Protein AF-A0A810PWX2-F1 (afdb_monomer_lite)

Foldseek 3Di:
DDPDQPPVNVVVCPVVPDDDDDDDDDPPVLVVLCVVCVVVVHHSVRVVVQVVCVVVVNDRPDPVPPPPDDDPPADPVNQVVLVVVCVVVVHDSVVSVVVVVVVVVVVVVVVVVVVVVVVPPDPDDD

Organism: NCBI:txid2714353

InterPro domains:
  IPR010985 Ribbon-helix-helix [SSF47598] (18-61)
  IPR013321 Arc-type ribbon-helix-helix [G3DSA:1.10.1220.10] (5-62)

Secondary structure (DSSP, 8-state):
------HHHHHHHHHHH---------TTHHHHHHHHHHHTT--HHHHHHHHHHHHTT------TTS-SSS--SS-HHHHHHHHHHHHHHTS-HHHHHHHHHHHHHHHHHHHHHHHHHHTSTTS---

Sequence (126 aa):
MGGKNSYESIKRYEDKAYDKVLVRMPKGRKDEIQTFAAQTGESVNGFINRAIGEAMGESPRQPAGAPQGEGAILTPAALKTAQEAAQRAGETVPAFVSRSVETQAQRDKVMQAMRTKEKAPEESET

Structure (mmCIF, N/CA/C/O backbone):
data_AF-A0A810PWX2-F1
#
_entry.id   AF-A0A810PWX2-F1
#
loop_
_atom_site.group_PDB
_atom_site.id
_atom_site.type_symbol
_atom_site.label_atom_id
_atom_site.label_alt_id
_atom_site.label_comp_id
_atom_site.label_asym_id
_atom_site.label_entity_id
_atom_site.label_seq_id
_atom_site.pdbx_PDB_ins_code
_atom_site.Cartn_x
_atom_site.Cartn_y
_atom_site.Cartn_z
_atom_site.occupancy
_atom_site.B_iso_or_equiv
_atom_site.auth_seq_id
_atom_site.auth_comp_id
_atom_site.auth_asym_id
_atom_site.auth_atom_id
_atom_site.pdbx_PDB_model_num
ATOM 1 N N . MET A 1 1 ? 13.410 25.585 -32.639 1.00 44.25 1 MET A N 1
ATOM 2 C CA . MET A 1 1 ? 12.988 24.173 -32.796 1.00 44.25 1 MET A CA 1
ATOM 3 C C . MET A 1 1 ? 14.242 23.319 -32.664 1.00 44.25 1 MET A C 1
ATOM 5 O O . MET A 1 1 ? 15.110 23.428 -33.507 1.00 44.25 1 MET A O 1
ATOM 9 N N . GLY A 1 2 ? 14.529 22.684 -31.532 1.00 51.31 2 GLY A N 1
ATOM 10 C CA . GLY A 1 2 ? 13.908 21.424 -31.117 1.00 51.31 2 GLY A CA 1
ATOM 11 C C . GLY A 1 2 ? 14.990 20.334 -31.077 1.00 51.31 2 GLY A C 1
ATOM 12 O O . GLY A 1 2 ? 14.933 19.380 -31.846 1.00 51.31 2 GLY A O 1
ATOM 13 N N . GLY A 1 3 ? 16.023 20.531 -30.249 1.00 53.00 3 GLY A N 1
ATOM 14 C CA . GLY A 1 3 ? 17.114 19.572 -30.069 1.00 53.00 3 GLY A CA 1
ATOM 15 C C . GLY A 1 3 ? 16.627 18.394 -29.238 1.00 53.00 3 GLY A C 1
ATOM 16 O O . GLY A 1 3 ? 16.622 18.454 -28.015 1.00 53.00 3 GLY A O 1
ATOM 17 N N . LYS A 1 4 ? 16.151 17.345 -29.906 1.00 59.38 4 LYS A N 1
ATOM 18 C CA . LYS A 1 4 ? 15.826 16.068 -29.268 1.00 59.38 4 LYS A CA 1
ATOM 19 C C . LYS A 1 4 ? 17.113 15.561 -28.613 1.00 59.38 4 LYS A C 1
ATOM 21 O O . LYS A 1 4 ? 18.110 15.406 -29.316 1.00 59.38 4 LYS A O 1
ATOM 26 N N . ASN A 1 5 ? 17.110 15.364 -27.294 1.00 62.50 5 ASN A N 1
ATOM 27 C CA . ASN A 1 5 ? 18.241 14.777 -26.574 1.00 62.50 5 ASN A CA 1
ATOM 28 C C . ASN A 1 5 ? 18.732 13.543 -27.343 1.00 62.50 5 ASN A C 1
ATOM 30 O O . ASN A 1 5 ? 17.930 12.665 -27.666 1.00 62.50 5 ASN A O 1
ATOM 34 N N . SER A 1 6 ? 20.025 13.506 -27.679 1.00 73.12 6 SER A N 1
ATOM 35 C CA . SER A 1 6 ? 20.616 12.351 -28.358 1.00 73.12 6 SER A CA 1
ATOM 36 C C . SER A 1 6 ? 20.341 11.091 -27.536 1.00 73.12 6 SER A C 1
ATOM 38 O O . SER A 1 6 ? 20.347 11.144 -26.303 1.00 73.12 6 SER A O 1
ATOM 40 N N . TYR A 1 7 ? 20.121 9.958 -28.205 1.00 76.62 7 TYR A N 1
ATOM 41 C CA . TYR A 1 7 ? 19.960 8.653 -27.556 1.00 76.62 7 TYR A CA 1
ATOM 42 C C . TYR A 1 7 ? 21.075 8.393 -26.529 1.00 76.62 7 TYR A C 1
ATOM 44 O O . TYR A 1 7 ? 20.811 7.917 -25.426 1.00 76.62 7 TYR A O 1
ATOM 52 N N . GLU A 1 8 ? 22.307 8.807 -26.842 1.00 78.62 8 GLU A N 1
ATOM 53 C CA . GLU A 1 8 ? 23.427 8.725 -25.903 1.00 78.62 8 GLU A CA 1
ATOM 54 C C . GLU A 1 8 ? 23.226 9.552 -24.633 1.00 78.62 8 GLU A C 1
ATOM 56 O O . GLU A 1 8 ? 23.601 9.111 -23.550 1.00 78.62 8 GLU A O 1
ATOM 61 N N . SER A 1 9 ? 22.663 10.754 -24.740 1.00 78.88 9 SER A N 1
ATOM 62 C CA . SER A 1 9 ? 22.426 11.627 -23.588 1.00 78.88 9 SER A CA 1
ATOM 63 C C . SER A 1 9 ? 21.358 11.043 -22.666 1.00 78.88 9 SER A C 1
ATOM 65 O O . SER A 1 9 ? 21.523 11.082 -21.449 1.00 78.88 9 SER A O 1
ATOM 67 N N . ILE A 1 10 ? 20.305 10.453 -23.240 1.00 81.81 10 ILE A N 1
ATOM 68 C CA . ILE A 1 10 ? 19.253 9.756 -22.487 1.00 81.81 10 ILE A CA 1
ATOM 69 C C . ILE A 1 10 ? 19.851 8.541 -21.778 1.00 81.81 10 ILE A C 1
ATOM 71 O O . ILE A 1 10 ? 19.709 8.417 -20.567 1.00 81.81 10 ILE A O 1
ATOM 75 N N . LYS A 1 11 ? 20.616 7.711 -22.496 1.00 85.00 11 LYS A N 1
ATOM 76 C CA . LYS A 1 11 ? 21.284 6.539 -21.922 1.00 85.00 11 LYS A CA 1
ATOM 77 C C . LYS A 1 11 ? 22.230 6.911 -20.775 1.00 85.00 11 LYS A C 1
ATOM 79 O O . LYS A 1 11 ? 22.169 6.298 -19.718 1.00 85.00 11 LYS A O 1
ATOM 84 N N . ARG A 1 12 ? 23.077 7.935 -20.951 1.00 84.00 12 ARG A N 1
ATOM 85 C CA . ARG A 1 12 ? 23.992 8.405 -19.892 1.00 84.00 12 ARG A CA 1
ATOM 86 C C . ARG A 1 12 ? 23.245 8.882 -18.649 1.00 84.00 12 ARG A C 1
ATOM 88 O O . ARG A 1 12 ? 23.721 8.659 -17.541 1.00 84.00 12 ARG A O 1
ATOM 95 N N . TYR A 1 13 ? 22.114 9.562 -18.828 1.00 84.00 13 TYR A N 1
ATOM 96 C CA . TYR A 1 13 ? 21.285 9.985 -17.706 1.00 84.00 13 TYR A CA 1
ATOM 97 C C . TYR A 1 13 ? 20.638 8.786 -17.016 1.00 84.00 13 TYR A C 1
ATOM 99 O O . TYR A 1 13 ? 20.747 8.661 -15.801 1.00 84.00 13 TYR A O 1
ATOM 107 N N . GLU A 1 14 ? 20.028 7.885 -17.783 1.00 86.56 14 GLU A N 1
ATOM 108 C CA . GLU A 1 14 ? 19.368 6.703 -17.240 1.00 86.56 14 GLU A CA 1
ATOM 109 C C . GLU A 1 14 ? 20.328 5.806 -16.459 1.00 86.56 14 GLU A C 1
ATOM 111 O O . GLU A 1 14 ? 19.997 5.405 -15.350 1.00 86.56 14 GLU A O 1
ATOM 116 N N . ASP A 1 15 ? 21.516 5.537 -17.003 1.00 87.50 15 ASP A N 1
ATOM 117 C CA . ASP A 1 15 ? 22.524 4.685 -16.363 1.00 87.50 15 ASP A CA 1
ATOM 118 C C . ASP A 1 15 ? 23.109 5.327 -15.092 1.00 87.50 15 ASP A C 1
ATOM 120 O O . ASP A 1 15 ? 23.576 4.624 -14.202 1.00 87.50 15 ASP A O 1
ATOM 124 N N . LYS A 1 16 ? 23.105 6.665 -14.996 1.00 89.19 16 LYS A N 1
ATOM 125 C CA . LYS A 1 16 ? 23.587 7.389 -13.809 1.00 89.19 16 LYS A CA 1
ATOM 126 C C . LYS A 1 16 ? 22.511 7.533 -12.732 1.00 89.19 16 LYS A C 1
ATOM 128 O O . LYS A 1 16 ? 22.844 7.597 -11.552 1.00 89.19 16 LYS A O 1
ATOM 133 N N . ALA A 1 17 ? 21.254 7.697 -13.135 1.00 89.69 17 ALA A N 1
ATOM 134 C CA . ALA A 1 17 ? 20.169 8.083 -12.241 1.00 89.69 17 ALA A CA 1
ATOM 135 C C . ALA A 1 17 ? 19.329 6.900 -11.743 1.00 89.69 17 ALA A C 1
ATOM 137 O O . ALA A 1 17 ? 18.678 7.040 -10.709 1.00 89.69 17 ALA A O 1
ATOM 138 N N . TYR A 1 18 ? 19.318 5.769 -12.459 1.00 88.25 18 TYR A N 1
ATOM 139 C CA . TYR A 1 18 ? 18.403 4.666 -12.172 1.00 88.25 18 TYR A CA 1
ATOM 140 C C . TYR A 1 18 ? 19.062 3.292 -12.297 1.00 88.25 18 TYR A C 1
ATOM 142 O O . TYR A 1 18 ? 19.583 2.928 -13.351 1.00 88.25 18 TYR A O 1
ATOM 150 N N . ASP A 1 19 ? 18.891 2.471 -11.264 1.00 90.12 19 ASP A N 1
ATOM 151 C CA . ASP A 1 19 ? 19.085 1.028 -11.360 1.00 90.12 19 ASP A CA 1
ATOM 152 C C . ASP A 1 19 ? 17.849 0.385 -12.012 1.00 90.12 19 ASP A C 1
ATOM 154 O O . ASP A 1 19 ? 16.716 0.558 -11.558 1.00 90.12 19 ASP A O 1
ATOM 158 N N . LYS A 1 20 ? 18.047 -0.353 -13.112 1.00 91.38 20 LYS A N 1
ATOM 159 C CA . LYS A 1 20 ? 16.970 -0.992 -13.890 1.00 91.38 20 LYS A CA 1
ATOM 160 C C . LYS A 1 20 ? 17.002 -2.509 -13.699 1.00 91.38 20 LYS A C 1
ATOM 162 O O . LYS A 1 20 ? 17.999 -3.151 -14.017 1.00 91.38 20 LYS A O 1
ATOM 167 N N . VAL A 1 21 ? 15.889 -3.095 -13.253 1.00 91.31 21 VAL A N 1
ATOM 168 C CA . VAL A 1 21 ? 15.745 -4.550 -13.058 1.00 91.31 21 VAL A CA 1
ATOM 169 C C . VAL A 1 21 ? 14.598 -5.094 -13.906 1.00 91.31 21 VAL A C 1
ATOM 171 O O . VAL A 1 21 ? 13.486 -4.568 -13.887 1.00 91.31 21 VAL A O 1
ATOM 174 N N . LEU A 1 22 ? 14.855 -6.183 -14.638 1.00 93.25 22 LEU A N 1
ATOM 175 C CA . LEU A 1 22 ? 13.821 -6.915 -15.368 1.00 93.25 22 LEU A CA 1
ATOM 176 C C . LEU A 1 22 ? 13.235 -8.015 -14.481 1.00 93.25 22 LEU A C 1
ATOM 178 O O . LEU A 1 22 ? 13.932 -8.953 -14.101 1.00 93.25 22 LEU A O 1
ATOM 182 N N . VAL A 1 23 ? 11.935 -7.928 -14.200 1.00 92.31 23 VAL A N 1
ATOM 183 C CA . VAL A 1 23 ? 11.223 -8.909 -13.373 1.00 92.31 23 VAL A CA 1
ATOM 184 C C . VAL A 1 23 ? 10.374 -9.816 -14.257 1.00 92.31 23 VAL A C 1
ATOM 186 O O . VAL A 1 23 ? 9.527 -9.351 -15.021 1.00 92.31 23 VAL A O 1
ATOM 189 N N . ARG A 1 24 ? 10.590 -11.132 -14.156 1.00 95.12 24 ARG A N 1
ATOM 190 C CA . ARG A 1 24 ? 9.771 -12.141 -14.841 1.00 95.12 24 ARG A CA 1
ATOM 191 C C . ARG A 1 24 ? 8.663 -12.621 -13.914 1.00 95.12 24 ARG A C 1
ATOM 193 O O . ARG A 1 24 ? 8.928 -13.017 -12.786 1.00 95.12 24 ARG A O 1
ATOM 200 N N . MET A 1 25 ? 7.433 -12.619 -14.413 1.00 94.56 25 MET A N 1
ATOM 201 C CA . MET A 1 25 ? 6.250 -13.088 -13.692 1.00 94.56 25 MET A CA 1
ATOM 202 C C . MET A 1 25 ? 5.387 -13.958 -14.619 1.00 94.56 25 MET A C 1
ATOM 204 O O . MET A 1 25 ? 5.497 -13.825 -15.845 1.00 94.56 25 MET A O 1
ATOM 208 N N . PRO A 1 26 ? 4.517 -14.827 -14.073 1.00 97.12 26 PRO A N 1
ATOM 209 C CA . PRO A 1 26 ? 3.501 -15.522 -14.857 1.00 97.12 26 PRO A CA 1
ATOM 210 C C . PRO A 1 26 ? 2.617 -14.549 -15.650 1.00 97.12 26 PRO A C 1
ATOM 212 O O . PRO A 1 26 ? 2.407 -13.401 -15.246 1.00 97.12 26 PRO A O 1
ATOM 215 N N . LYS A 1 27 ? 2.078 -15.011 -16.783 1.00 94.69 27 LYS A N 1
ATOM 216 C CA . LYS A 1 27 ? 1.111 -14.233 -17.575 1.00 94.69 27 LYS A CA 1
ATOM 217 C C . LYS A 1 27 ? -0.123 -13.903 -16.720 1.00 94.69 27 LYS A C 1
ATOM 219 O O . LYS A 1 27 ? -0.529 -14.717 -15.902 1.00 94.69 27 LYS A O 1
ATOM 224 N N . GLY A 1 28 ? -0.677 -12.701 -16.890 1.00 95.25 28 GLY A N 1
ATOM 225 C CA . GLY A 1 28 ? -1.816 -12.184 -16.111 1.00 95.25 28 GLY A CA 1
ATOM 226 C C . GLY A 1 28 ? -1.430 -11.448 -14.822 1.00 95.25 28 GLY A C 1
ATOM 227 O O . GLY A 1 28 ? -2.062 -10.459 -14.467 1.00 95.25 28 GLY A O 1
ATOM 228 N N . ARG A 1 29 ? -0.316 -11.812 -14.175 1.00 96.06 29 ARG A N 1
ATOM 229 C CA . ARG A 1 29 ? 0.069 -11.213 -12.882 1.00 96.06 29 ARG A CA 1
ATOM 230 C C . ARG A 1 29 ? 0.373 -9.713 -12.944 1.00 96.06 29 ARG A C 1
ATOM 232 O O . ARG A 1 29 ? 0.152 -8.988 -11.980 1.00 96.06 29 ARG A O 1
ATOM 239 N N . LYS A 1 30 ? 0.862 -9.220 -14.083 1.00 94.12 30 LYS A N 1
ATOM 240 C CA . LYS A 1 30 ? 1.072 -7.778 -14.288 1.00 94.12 30 LYS A CA 1
ATOM 241 C C . LYS A 1 30 ? -0.249 -6.999 -14.245 1.00 94.12 30 LYS A C 1
ATOM 243 O O . LYS A 1 30 ? -0.260 -5.875 -13.750 1.00 94.12 30 LYS A O 1
ATOM 248 N N . ASP A 1 31 ? -1.333 -7.583 -14.745 1.00 95.62 31 ASP A N 1
ATOM 249 C CA . ASP A 1 31 ? -2.637 -6.920 -14.826 1.00 95.62 31 ASP A CA 1
ATOM 250 C C . ASP A 1 31 ? -3.314 -6.877 -13.449 1.00 95.62 31 ASP A C 1
ATOM 252 O O . ASP A 1 31 ? -3.909 -5.864 -13.078 1.00 95.62 31 ASP A O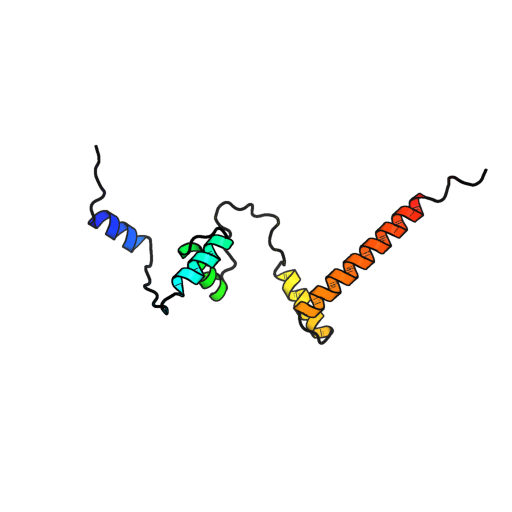 1
ATOM 256 N N . GLU A 1 32 ? -3.126 -7.923 -12.638 1.00 95.75 32 GLU A N 1
ATOM 257 C CA . GLU A 1 32 ? -3.502 -7.932 -11.217 1.00 95.75 32 GLU A CA 1
ATOM 258 C C . GLU A 1 32 ? -2.794 -6.805 -10.450 1.00 95.75 32 GLU A C 1
ATOM 260 O O . GLU A 1 32 ? -3.442 -6.018 -9.760 1.00 95.75 32 GLU A O 1
ATOM 265 N N . ILE A 1 33 ? -1.474 -6.668 -10.631 1.00 93.69 33 ILE A N 1
ATOM 266 C CA . ILE A 1 33 ? -0.681 -5.599 -10.003 1.00 93.69 33 ILE A CA 1
ATOM 267 C C . ILE A 1 33 ? -1.149 -4.219 -10.475 1.00 93.69 33 ILE A C 1
ATOM 269 O O . ILE A 1 33 ? -1.248 -3.292 -9.676 1.00 93.69 33 ILE A O 1
ATOM 273 N N . GLN A 1 34 ? -1.450 -4.069 -11.765 1.00 93.69 34 GLN A N 1
ATOM 274 C CA . GLN A 1 34 ? -1.951 -2.813 -12.315 1.00 93.69 34 GLN A CA 1
ATOM 275 C C . GLN A 1 34 ? -3.311 -2.432 -11.731 1.00 93.69 34 GLN A C 1
ATOM 277 O O . GLN A 1 34 ? -3.522 -1.269 -11.395 1.00 93.69 34 GLN A O 1
ATOM 282 N N . THR A 1 35 ? -4.204 -3.407 -11.571 1.00 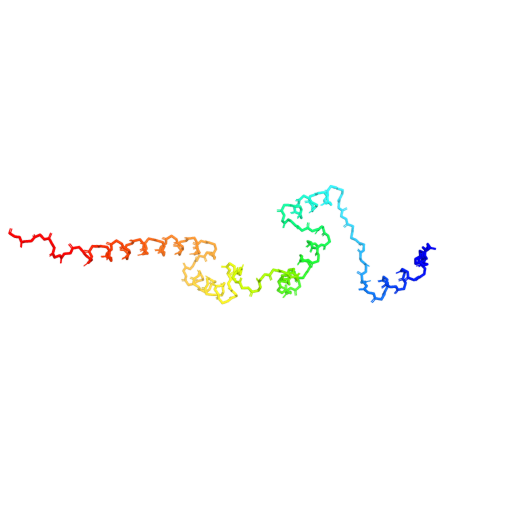95.31 35 THR A N 1
ATOM 283 C CA . THR A 1 35 ? -5.517 -3.202 -10.954 1.00 95.31 35 THR A CA 1
ATOM 284 C C . THR A 1 35 ? -5.371 -2.792 -9.492 1.00 95.31 35 THR A C 1
ATOM 286 O O . THR A 1 35 ? -5.986 -1.817 -9.068 1.00 95.31 35 THR A O 1
ATOM 289 N N . PHE A 1 36 ? -4.510 -3.481 -8.739 1.00 92.94 36 PHE A N 1
ATOM 290 C CA . PHE A 1 36 ? -4.242 -3.159 -7.339 1.00 92.94 36 PHE A CA 1
ATOM 291 C C . PHE A 1 36 ? -3.655 -1.749 -7.179 1.00 92.94 36 PHE A C 1
ATOM 293 O O . PHE A 1 36 ? -4.162 -0.955 -6.394 1.00 92.94 36 PHE A O 1
ATOM 300 N N . ALA A 1 37 ? -2.633 -1.407 -7.970 1.00 90.44 37 ALA A N 1
ATOM 301 C CA . ALA A 1 37 ? -2.012 -0.084 -7.930 1.00 90.44 37 ALA A CA 1
ATOM 302 C C . ALA A 1 37 ? -3.013 1.029 -8.298 1.00 90.44 37 ALA A C 1
ATOM 304 O O . ALA A 1 37 ? -3.054 2.071 -7.650 1.00 90.44 37 ALA A O 1
ATOM 305 N N . ALA A 1 38 ? -3.888 0.793 -9.282 1.00 91.00 38 ALA A N 1
ATOM 306 C CA . ALA A 1 38 ? -4.932 1.749 -9.644 1.00 91.00 38 ALA A CA 1
ATOM 307 C C . ALA A 1 38 ? -5.938 1.986 -8.503 1.00 91.00 38 ALA A C 1
ATOM 309 O O . ALA A 1 38 ? -6.345 3.124 -8.281 1.00 91.00 38 ALA A O 1
ATOM 310 N N . GLN A 1 39 ? -6.308 0.940 -7.754 1.00 90.00 39 GLN A N 1
ATOM 311 C CA . GLN A 1 39 ? -7.193 1.059 -6.587 1.00 90.00 39 GLN A CA 1
ATOM 312 C C . GLN A 1 39 ? -6.563 1.872 -5.451 1.00 90.00 39 GLN A C 1
ATOM 314 O O . GLN A 1 39 ? -7.279 2.574 -4.741 1.00 90.00 39 GLN A O 1
ATOM 319 N N . THR A 1 40 ? -5.240 1.808 -5.290 1.00 80.94 40 THR A N 1
ATOM 320 C CA . THR A 1 40 ? -4.509 2.599 -4.289 1.00 80.94 40 THR A CA 1
ATOM 321 C C . THR A 1 40 ? -4.114 3.992 -4.785 1.00 80.94 40 THR A C 1
ATOM 323 O O . THR A 1 40 ? -3.535 4.764 -4.024 1.00 80.94 40 THR A O 1
ATOM 326 N N . GLY A 1 41 ? -4.433 4.344 -6.037 1.00 89.31 41 GLY A N 1
ATOM 327 C CA . GLY A 1 41 ? -4.022 5.609 -6.653 1.00 89.31 41 GLY A CA 1
ATOM 328 C C . GLY A 1 41 ? -2.516 5.691 -6.939 1.00 89.31 41 GLY A C 1
ATOM 329 O O . GLY A 1 41 ? -1.981 6.783 -7.125 1.00 89.31 41 GLY A O 1
ATOM 330 N N . GLU A 1 42 ? -1.820 4.554 -6.973 1.00 88.56 42 GLU A N 1
ATOM 331 C CA . GLU A 1 42 ? -0.380 4.453 -7.200 1.00 88.56 42 GLU A CA 1
ATOM 332 C C . GLU A 1 42 ? -0.070 3.974 -8.630 1.00 88.56 42 GLU A C 1
ATOM 334 O O . GLU A 1 42 ? -0.856 3.297 -9.293 1.00 88.56 42 GLU A O 1
ATOM 339 N N . SER A 1 43 ? 1.128 4.290 -9.131 1.00 92.31 43 SER A N 1
ATOM 340 C CA . SER A 1 43 ? 1.629 3.654 -10.357 1.00 92.31 43 SER A CA 1
ATOM 341 C C . SER A 1 43 ? 2.145 2.245 -10.056 1.00 92.31 43 SER A C 1
ATOM 343 O O . SER A 1 43 ? 2.617 1.981 -8.953 1.00 92.31 43 SER A O 1
ATOM 345 N N . VAL A 1 44 ? 2.160 1.355 -11.054 1.00 93.06 44 VAL A N 1
ATOM 346 C CA . VAL A 1 44 ? 2.754 0.008 -10.917 1.00 93.06 44 VAL A CA 1
ATOM 347 C C . VAL A 1 44 ? 4.201 0.077 -10.418 1.00 93.06 44 VAL A C 1
ATOM 349 O O . VAL A 1 44 ? 4.588 -0.686 -9.540 1.00 93.06 44 VAL A O 1
ATOM 352 N N . ASN A 1 45 ? 4.995 1.018 -10.937 1.00 91.81 45 ASN A N 1
ATOM 353 C CA . ASN A 1 45 ? 6.375 1.217 -10.494 1.00 91.81 45 ASN A CA 1
ATOM 354 C C . ASN A 1 45 ? 6.448 1.725 -9.044 1.00 91.81 45 ASN A C 1
ATOM 356 O O . ASN A 1 45 ? 7.274 1.258 -8.267 1.00 91.81 45 ASN A O 1
ATOM 360 N N . GLY A 1 46 ? 5.566 2.657 -8.669 1.00 91.44 46 GLY A N 1
ATOM 361 C CA . GLY A 1 46 ? 5.461 3.156 -7.296 1.00 91.44 46 GLY A CA 1
ATOM 362 C C . GLY A 1 46 ? 5.100 2.046 -6.311 1.00 91.44 46 GLY A C 1
ATOM 363 O O . GLY A 1 46 ? 5.787 1.878 -5.310 1.00 91.44 46 GLY A O 1
ATOM 364 N N . PHE A 1 47 ? 4.101 1.230 -6.655 1.00 93.75 47 PHE A N 1
ATOM 365 C CA . PHE A 1 47 ? 3.693 0.068 -5.872 1.00 93.75 47 PHE A CA 1
ATOM 366 C C . PHE A 1 47 ? 4.834 -0.942 -5.695 1.00 93.75 47 PHE A C 1
ATOM 368 O O . PHE A 1 47 ? 5.094 -1.378 -4.578 1.00 93.75 47 PHE A O 1
ATOM 375 N N . ILE A 1 48 ? 5.548 -1.291 -6.773 1.00 92.81 48 ILE A N 1
ATOM 376 C CA . ILE A 1 48 ? 6.665 -2.246 -6.709 1.00 92.81 48 ILE A CA 1
ATOM 377 C C . ILE A 1 48 ? 7.786 -1.715 -5.808 1.00 92.81 48 ILE A C 1
ATOM 379 O O . ILE A 1 48 ? 8.254 -2.443 -4.937 1.00 92.81 48 ILE A O 1
ATOM 383 N N . ASN A 1 49 ? 8.186 -0.451 -5.969 1.00 91.56 49 ASN A N 1
ATOM 384 C CA . ASN A 1 49 ? 9.235 0.142 -5.138 1.00 91.56 49 ASN A CA 1
ATOM 385 C C . ASN A 1 49 ? 8.811 0.243 -3.668 1.00 91.56 49 ASN A C 1
ATOM 387 O O . ASN A 1 49 ? 9.614 -0.055 -2.787 1.00 91.56 49 ASN A O 1
ATOM 391 N N . ARG A 1 50 ? 7.546 0.590 -3.397 1.00 92.25 50 ARG A N 1
ATOM 392 C CA . ARG A 1 50 ? 6.997 0.593 -2.037 1.00 92.25 50 ARG A CA 1
ATOM 393 C C . ARG A 1 50 ? 7.016 -0.806 -1.425 1.00 92.25 50 ARG A C 1
ATOM 395 O O . ARG A 1 50 ? 7.495 -0.959 -0.310 1.00 92.25 50 ARG A O 1
ATOM 402 N N . ALA A 1 51 ? 6.553 -1.820 -2.153 1.00 91.62 51 ALA A N 1
ATOM 403 C CA . ALA A 1 51 ? 6.534 -3.200 -1.674 1.00 91.62 51 ALA A CA 1
ATOM 404 C C . ALA A 1 51 ? 7.947 -3.742 -1.390 1.00 91.62 51 ALA A C 1
ATOM 406 O O . ALA A 1 51 ? 8.142 -4.454 -0.408 1.00 91.62 51 ALA A O 1
ATOM 407 N N . ILE A 1 52 ? 8.937 -3.391 -2.221 1.00 91.38 52 ILE A N 1
ATOM 408 C CA . ILE A 1 52 ? 10.346 -3.740 -1.985 1.00 91.38 52 ILE A CA 1
ATOM 409 C C . ILE A 1 52 ? 10.872 -3.030 -0.734 1.00 91.38 52 ILE A C 1
ATOM 411 O O . ILE A 1 52 ? 11.438 -3.695 0.130 1.00 91.38 52 ILE A O 1
ATOM 415 N N . GLY A 1 53 ? 10.646 -1.718 -0.605 1.00 89.50 53 GLY A N 1
ATOM 416 C CA . GLY A 1 53 ? 11.054 -0.946 0.572 1.00 89.50 53 GLY A CA 1
ATOM 417 C C . GLY A 1 53 ? 10.448 -1.501 1.863 1.00 89.50 53 GLY A C 1
ATOM 418 O O . GLY A 1 53 ? 11.179 -1.801 2.803 1.00 89.50 53 GLY A O 1
ATOM 419 N N . GLU A 1 54 ? 9.137 -1.756 1.878 1.00 86.88 54 GLU A N 1
ATOM 420 C CA . GLU A 1 54 ? 8.438 -2.371 3.015 1.00 86.88 54 GLU A CA 1
ATOM 421 C C . GLU A 1 54 ? 9.027 -3.745 3.376 1.00 86.88 54 GLU A C 1
ATOM 423 O O . GLU A 1 54 ? 9.278 -4.018 4.551 1.00 86.88 54 GLU A O 1
ATOM 428 N N . ALA A 1 55 ? 9.307 -4.598 2.383 1.00 88.94 55 ALA A N 1
ATOM 429 C CA . ALA A 1 55 ? 9.922 -5.909 2.603 1.00 88.94 55 ALA A CA 1
ATOM 430 C C . ALA A 1 55 ? 11.372 -5.820 3.114 1.00 88.94 55 ALA A C 1
ATOM 432 O O . ALA A 1 55 ? 11.825 -6.706 3.838 1.00 88.94 55 ALA A O 1
ATOM 433 N N . MET A 1 56 ? 12.091 -4.750 2.765 1.00 91.12 56 MET A N 1
ATOM 434 C CA . MET A 1 56 ? 13.431 -4.443 3.271 1.00 91.12 56 MET A CA 1
ATOM 435 C C . MET A 1 56 ? 13.415 -3.744 4.642 1.00 91.12 56 MET A C 1
ATOM 437 O O . MET A 1 56 ? 14.478 -3.476 5.200 1.00 91.12 56 MET A O 1
ATOM 441 N N . GLY A 1 57 ? 12.235 -3.474 5.210 1.00 82.06 57 GLY A N 1
ATOM 442 C CA . GLY A 1 57 ? 12.091 -2.766 6.483 1.00 82.06 57 GLY A CA 1
ATOM 443 C C . GLY A 1 57 ? 12.280 -1.251 6.375 1.00 82.06 57 GLY A C 1
ATOM 444 O O . GLY A 1 57 ? 12.452 -0.579 7.392 1.00 82.06 57 GLY A O 1
ATOM 445 N N . GLU A 1 58 ? 12.242 -0.694 5.165 1.00 78.50 58 GLU A N 1
ATOM 446 C CA . GLU A 1 58 ? 12.160 0.745 4.957 1.00 78.50 58 GLU A CA 1
ATOM 447 C C . GLU A 1 58 ? 10.732 1.195 5.288 1.00 78.50 58 GLU A C 1
ATOM 449 O O . GLU A 1 58 ? 9.763 0.777 4.651 1.00 78.50 58 GLU A O 1
ATOM 454 N N . SER A 1 59 ? 10.580 2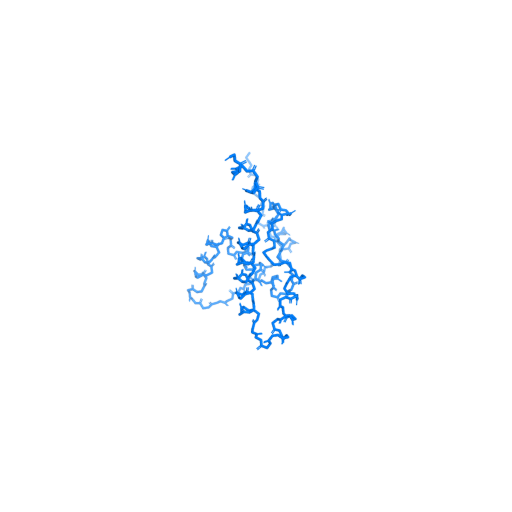.040 6.314 1.00 58.97 59 SER A N 1
ATOM 455 C CA . SER A 1 59 ? 9.297 2.683 6.616 1.00 58.97 59 SER A CA 1
ATOM 456 C C . SER A 1 59 ? 8.742 3.336 5.347 1.00 58.97 59 SER A C 1
ATOM 458 O O . SER A 1 59 ? 9.534 3.965 4.636 1.00 58.97 59 SER A O 1
ATOM 460 N N . PRO A 1 60 ? 7.424 3.256 5.061 1.00 56.84 60 PRO A N 1
ATOM 461 C CA . PRO A 1 60 ? 6.863 3.819 3.842 1.00 56.84 60 PRO A CA 1
ATOM 462 C C . PRO A 1 60 ? 7.279 5.282 3.731 1.00 56.84 60 PRO A C 1
ATOM 464 O O . PRO A 1 60 ? 6.838 6.126 4.517 1.00 56.84 60 PRO A O 1
ATOM 467 N N . ARG A 1 61 ? 8.165 5.602 2.780 1.00 53.56 61 ARG A N 1
ATOM 468 C CA . ARG A 1 61 ? 8.372 6.994 2.400 1.00 53.56 61 ARG A CA 1
ATOM 469 C C . ARG A 1 61 ? 7.057 7.430 1.785 1.00 53.56 61 ARG A C 1
ATOM 471 O O . ARG A 1 61 ? 6.746 7.072 0.652 1.00 53.56 61 ARG A O 1
ATOM 478 N N . GLN A 1 62 ? 6.276 8.157 2.581 1.00 48.38 62 GLN A N 1
ATOM 479 C CA . GLN A 1 62 ? 5.118 8.889 2.100 1.00 48.38 62 GLN A CA 1
ATOM 480 C C . GLN A 1 62 ? 5.520 9.615 0.813 1.00 48.38 62 GLN A C 1
ATOM 482 O O . GLN A 1 62 ? 6.609 10.206 0.776 1.00 48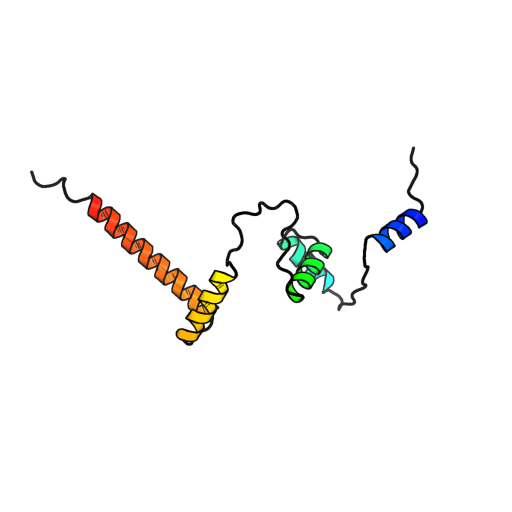.38 62 GLN A O 1
ATOM 487 N N . PRO A 1 63 ? 4.691 9.550 -0.243 1.00 45.12 63 PRO A N 1
ATOM 488 C CA . PRO A 1 63 ? 4.960 10.290 -1.464 1.00 45.12 63 PRO A CA 1
ATOM 489 C C . PRO A 1 63 ? 5.256 11.743 -1.089 1.00 45.12 63 PRO A C 1
ATOM 491 O O . PRO A 1 63 ? 4.550 12.332 -0.265 1.00 45.12 63 PRO A O 1
ATOM 494 N N . ALA A 1 64 ? 6.339 12.292 -1.642 1.00 43.53 64 ALA A N 1
ATOM 495 C CA . ALA A 1 64 ? 6.747 13.668 -1.393 1.00 43.53 64 ALA A CA 1
ATOM 496 C C . ALA A 1 64 ? 5.586 14.601 -1.780 1.00 43.53 64 ALA A C 1
ATOM 498 O O . ALA A 1 64 ? 5.333 14.819 -2.962 1.00 43.53 64 ALA A O 1
ATOM 499 N N . GLY A 1 65 ? 4.843 15.080 -0.777 1.00 41.44 65 GLY A N 1
ATOM 500 C CA . GLY A 1 65 ? 3.641 15.896 -0.959 1.00 41.44 65 GLY A CA 1
ATOM 501 C C . GLY A 1 65 ? 2.451 15.548 -0.058 1.00 41.44 65 GLY A C 1
ATOM 502 O O . GLY A 1 65 ? 1.539 16.362 0.039 1.00 41.44 65 GLY A O 1
ATOM 503 N N . ALA A 1 66 ? 2.436 14.402 0.633 1.00 39.56 66 ALA A N 1
ATOM 504 C CA . ALA A 1 66 ? 1.429 14.157 1.671 1.00 39.56 66 ALA A CA 1
ATOM 505 C C . ALA A 1 66 ? 1.817 14.904 2.964 1.00 39.56 66 ALA A C 1
ATOM 507 O O . ALA A 1 66 ? 2.989 14.834 3.352 1.00 39.56 66 ALA A O 1
ATOM 508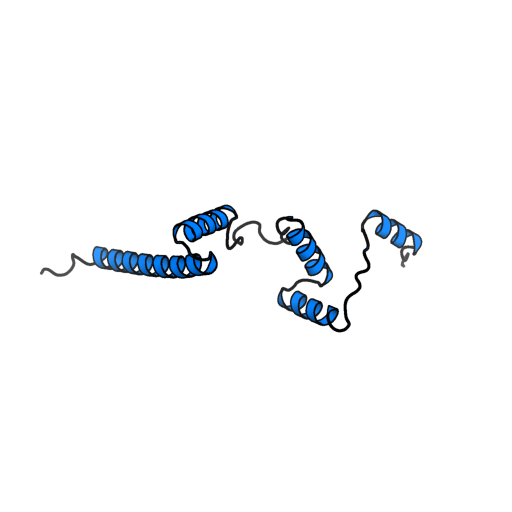 N N . PRO A 1 67 ? 0.889 15.617 3.637 1.00 38.19 67 PRO A N 1
ATOM 509 C CA . PRO A 1 67 ? 1.185 16.248 4.916 1.00 38.19 67 PRO A CA 1
ATOM 510 C C . PRO A 1 67 ? 1.724 15.192 5.885 1.00 38.19 67 PRO A C 1
ATOM 512 O O . PRO A 1 67 ? 1.067 14.201 6.199 1.00 38.19 67 PRO A O 1
ATOM 515 N N . GLN A 1 68 ? 2.962 15.400 6.328 1.00 46.56 68 GLN A N 1
ATOM 516 C CA . GLN A 1 68 ? 3.552 14.676 7.445 1.00 46.56 68 GLN A CA 1
ATOM 517 C C . GLN A 1 68 ? 2.869 15.173 8.716 1.00 46.56 68 GLN A C 1
ATOM 519 O O . GLN A 1 68 ? 3.317 16.106 9.373 1.00 46.56 68 GLN A O 1
ATOM 524 N N . GLY A 1 69 ? 1.724 14.580 9.008 1.00 48.56 69 GLY A N 1
ATOM 525 C CA . GLY A 1 69 ? 0.903 14.903 10.158 1.00 48.56 69 GLY A CA 1
ATOM 526 C C . GLY A 1 69 ? -0.418 14.180 9.994 1.00 48.56 69 GLY A C 1
ATOM 527 O O . GLY A 1 69 ? -1.113 14.419 9.018 1.00 48.56 69 GLY A O 1
ATOM 528 N N . GLU A 1 70 ? -0.720 13.281 10.930 1.00 44.59 70 GLU A N 1
ATOM 529 C CA . GLU A 1 70 ? -2.014 12.591 11.043 1.00 44.59 70 GLU A CA 1
ATOM 530 C C . GLU A 1 70 ? -2.284 11.547 9.945 1.00 44.59 70 GLU A C 1
ATOM 532 O O . GLU A 1 70 ? -3.041 11.750 9.004 1.00 44.59 70 GLU A O 1
ATOM 537 N N . GLY A 1 71 ? -1.674 10.364 10.073 1.00 46.38 71 GLY A N 1
ATOM 538 C CA . GLY A 1 71 ? -1.997 9.260 9.159 1.00 46.38 71 GLY A CA 1
ATOM 539 C C . GLY A 1 71 ? -1.340 7.911 9.436 1.00 46.38 71 GLY A C 1
ATOM 540 O O . GLY A 1 71 ? -1.686 6.930 8.783 1.00 46.38 71 GLY A O 1
ATOM 541 N N . ALA A 1 72 ? -0.426 7.801 10.405 1.00 46.62 72 ALA A N 1
ATOM 542 C CA . ALA A 1 72 ? -0.048 6.487 10.914 1.00 46.62 72 ALA A CA 1
ATOM 543 C C . ALA A 1 72 ? -1.209 5.958 11.770 1.00 46.62 72 ALA A C 1
ATOM 545 O O . ALA A 1 72 ? -1.312 6.306 12.944 1.00 46.62 72 ALA A O 1
ATOM 546 N N . ILE A 1 73 ? -2.090 5.141 11.177 1.00 59.88 73 ILE A N 1
ATOM 547 C CA . ILE A 1 73 ? -3.242 4.524 11.869 1.00 59.88 73 ILE A CA 1
ATOM 548 C C . ILE A 1 73 ? -2.783 3.797 13.145 1.00 59.88 73 ILE A C 1
ATOM 550 O O . ILE A 1 73 ? -3.481 3.801 14.155 1.00 59.88 73 ILE A O 1
ATOM 554 N N . LEU A 1 74 ? -1.578 3.219 13.126 1.00 70.19 74 LEU A N 1
ATOM 555 C CA . LEU A 1 74 ? -0.929 2.621 14.286 1.00 70.19 74 LEU A CA 1
ATOM 556 C C . LEU A 1 74 ? 0.536 3.064 14.320 1.00 70.19 74 LEU A C 1
ATOM 558 O O . LEU A 1 74 ? 1.332 2.687 13.461 1.00 70.19 74 LEU A O 1
ATOM 562 N N . THR A 1 75 ? 0.905 3.875 15.314 1.00 82.25 75 THR A N 1
ATOM 563 C CA . THR A 1 75 ? 2.318 4.186 15.566 1.00 82.25 75 THR A CA 1
ATOM 564 C C . THR A 1 75 ? 3.073 2.899 15.936 1.00 82.25 75 THR A C 1
ATOM 566 O O . THR A 1 75 ? 2.473 1.984 16.511 1.00 82.25 75 THR A O 1
ATOM 569 N N . PRO A 1 76 ? 4.393 2.802 15.684 1.00 78.94 76 PRO A N 1
ATOM 570 C CA . PRO A 1 76 ? 5.179 1.637 16.104 1.00 78.94 76 PRO A CA 1
ATOM 571 C C . PRO A 1 76 ? 5.053 1.339 17.605 1.00 78.94 76 PRO A C 1
ATOM 573 O O . PRO A 1 76 ? 5.012 0.180 18.016 1.00 78.94 76 PRO A O 1
ATOM 576 N N . ALA A 1 77 ? 4.920 2.390 18.421 1.00 81.12 77 ALA A N 1
ATOM 577 C CA . ALA A 1 77 ? 4.651 2.267 19.848 1.00 81.12 77 ALA A CA 1
ATOM 578 C C . ALA A 1 77 ? 3.294 1.592 20.122 1.00 81.12 77 ALA A C 1
ATOM 580 O O . ALA A 1 77 ? 3.242 0.636 20.892 1.00 81.12 77 ALA A O 1
ATOM 581 N N . ALA A 1 78 ? 2.220 2.025 19.450 1.00 85.06 78 ALA A N 1
ATOM 582 C CA . ALA A 1 78 ? 0.891 1.431 19.603 1.00 85.06 78 ALA A CA 1
ATOM 583 C C . ALA A 1 78 ? 0.852 -0.044 19.165 1.00 85.06 78 ALA A C 1
ATOM 585 O O . ALA A 1 78 ? 0.231 -0.867 19.839 1.00 85.06 78 ALA A O 1
ATOM 586 N N . LEU A 1 79 ? 1.561 -0.404 18.087 1.00 87.75 79 LEU A N 1
ATOM 587 C CA . LEU A 1 79 ? 1.694 -1.798 17.645 1.00 87.75 79 LEU A CA 1
ATOM 588 C C . LEU A 1 79 ? 2.383 -2.669 18.697 1.00 87.75 79 LEU A C 1
ATOM 590 O O . LEU A 1 79 ? 1.887 -3.750 19.017 1.00 87.75 79 LEU A O 1
ATOM 594 N N . LYS A 1 80 ? 3.493 -2.188 19.266 1.00 88.62 80 LYS A N 1
ATOM 595 C CA . LYS A 1 80 ? 4.214 -2.902 20.325 1.00 88.62 80 LYS A CA 1
ATOM 596 C C . LYS A 1 80 ? 3.328 -3.115 21.554 1.00 88.62 80 LYS A C 1
ATOM 598 O O . LYS A 1 80 ? 3.254 -4.225 22.074 1.00 88.62 80 LYS A O 1
ATOM 603 N N . THR A 1 81 ? 2.597 -2.085 21.978 1.00 90.50 81 THR A N 1
ATOM 604 C CA . THR A 1 81 ? 1.653 -2.199 23.098 1.00 90.50 81 THR A CA 1
ATOM 605 C C . THR A 1 81 ? 0.552 -3.223 22.816 1.00 90.50 81 THR A C 1
ATOM 607 O O . THR A 1 81 ? 0.251 -4.042 23.684 1.00 90.50 81 THR A O 1
ATOM 610 N N . ALA A 1 82 ? -0.019 -3.228 21.608 1.00 90.38 82 ALA A N 1
ATOM 611 C CA . ALA A 1 82 ? -1.034 -4.206 21.222 1.00 90.38 82 ALA A CA 1
ATOM 612 C C . ALA A 1 82 ? -0.484 -5.643 21.219 1.00 90.38 82 ALA A C 1
ATOM 614 O O . ALA A 1 82 ? -1.166 -6.556 21.678 1.00 90.38 82 ALA A O 1
ATOM 615 N N . GLN A 1 83 ? 0.758 -5.850 20.766 1.00 90.25 83 GLN A N 1
ATOM 616 C CA . GLN A 1 83 ? 1.429 -7.155 20.802 1.00 90.25 83 GLN A CA 1
ATOM 617 C C . GLN A 1 83 ? 1.629 -7.670 22.228 1.00 90.25 83 GLN A C 1
ATOM 619 O O . GLN A 1 83 ? 1.245 -8.798 22.531 1.00 90.25 83 GLN A O 1
ATOM 624 N N . GLU A 1 84 ? 2.196 -6.851 23.113 1.00 94.94 84 GLU A N 1
ATOM 625 C CA . GLU A 1 84 ? 2.443 -7.235 24.507 1.00 94.94 84 GLU A CA 1
ATOM 626 C C . GLU A 1 84 ? 1.143 -7.526 25.264 1.00 94.94 84 GLU A C 1
ATOM 628 O O . GLU A 1 84 ? 1.078 -8.449 26.079 1.00 94.94 84 GLU A O 1
ATOM 633 N N . ALA A 1 85 ? 0.098 -6.739 25.007 1.00 92.25 85 ALA A N 1
ATOM 634 C CA . ALA A 1 85 ? -1.197 -6.923 25.640 1.00 92.25 85 ALA A CA 1
ATOM 635 C C . ALA A 1 85 ? -1.923 -8.173 25.116 1.00 92.25 85 ALA A C 1
ATOM 637 O O . ALA A 1 85 ? -2.462 -8.932 25.920 1.00 92.25 85 ALA A O 1
ATOM 638 N N . ALA A 1 86 ? -1.860 -8.440 23.808 1.00 93.62 86 ALA A N 1
ATOM 639 C CA . ALA A 1 86 ? -2.394 -9.664 23.214 1.00 93.62 86 ALA A CA 1
ATOM 640 C C . ALA A 1 86 ? -1.686 -10.917 23.760 1.00 93.62 86 ALA A C 1
ATOM 642 O O . ALA A 1 86 ? -2.347 -11.877 24.149 1.00 93.62 86 ALA A O 1
ATOM 643 N N . GLN A 1 87 ? -0.352 -10.877 23.895 1.00 93.81 87 GLN A N 1
ATOM 644 C CA . GLN A 1 87 ? 0.427 -11.960 24.510 1.00 93.81 87 GLN A CA 1
ATOM 645 C C . GLN A 1 87 ? 0.008 -12.216 25.961 1.00 93.81 87 GLN A C 1
ATOM 647 O O . GLN A 1 87 ? -0.212 -13.364 26.341 1.00 93.81 87 GLN A O 1
ATOM 652 N N . ARG A 1 88 ? -0.153 -11.157 26.767 1.00 94.88 88 ARG A N 1
ATOM 653 C CA . ARG A 1 88 ? -0.624 -11.272 28.158 1.00 94.88 88 ARG A CA 1
ATOM 654 C C . ARG A 1 88 ? -2.041 -11.831 28.263 1.00 94.88 88 ARG A C 1
ATOM 656 O O . ARG A 1 88 ? -2.331 -12.561 29.204 1.00 94.88 88 ARG A O 1
ATOM 663 N N . ALA A 1 89 ? -2.907 -11.492 27.313 1.00 91.81 89 ALA A N 1
ATOM 664 C CA . ALA A 1 89 ? -4.272 -11.999 27.239 1.00 91.81 89 ALA A CA 1
ATOM 665 C C . ALA A 1 89 ? -4.373 -13.401 26.602 1.00 91.81 89 ALA A C 1
ATOM 667 O O . ALA A 1 89 ? -5.459 -13.974 26.584 1.00 91.81 89 ALA A O 1
ATOM 668 N N . GLY A 1 90 ? -3.267 -13.960 26.093 1.00 94.25 90 GLY A N 1
ATOM 669 C CA . GLY A 1 90 ? -3.251 -15.265 25.430 1.00 94.25 90 GLY A CA 1
ATOM 670 C C . GLY A 1 90 ? -4.002 -15.290 24.096 1.00 94.25 90 GLY A C 1
ATOM 671 O O . GLY A 1 90 ? -4.502 -16.337 23.695 1.00 94.25 90 GLY A O 1
ATOM 672 N N . GLU A 1 91 ? -4.110 -14.151 23.410 1.00 94.75 91 GLU A N 1
ATOM 673 C CA . GLU A 1 91 ? -4.872 -14.012 22.167 1.00 94.75 91 GLU A CA 1
ATOM 674 C C . GLU A 1 91 ? -4.046 -13.406 21.025 1.00 94.75 91 GLU A C 1
ATOM 676 O O . GLU A 1 91 ? -2.914 -12.954 21.202 1.00 94.75 91 GLU A O 1
ATOM 681 N N . THR A 1 92 ? -4.607 -13.406 19.813 1.00 93.81 92 THR A N 1
ATOM 682 C CA . THR A 1 92 ? -3.953 -12.794 18.650 1.00 93.81 92 THR A CA 1
ATOM 683 C C . THR A 1 92 ? -4.098 -11.272 18.676 1.00 93.81 92 THR A C 1
ATOM 685 O O . THR A 1 92 ? -5.091 -10.738 19.173 1.00 93.81 92 THR A O 1
ATOM 688 N N . VAL A 1 93 ? -3.138 -10.554 18.084 1.00 91.19 93 VAL A N 1
ATOM 689 C CA . VAL A 1 93 ? -3.190 -9.082 17.988 1.00 91.19 93 VAL A CA 1
ATOM 690 C C . VAL A 1 93 ? -4.497 -8.581 17.348 1.00 91.19 93 VAL A C 1
ATOM 692 O O . VAL A 1 93 ? -5.101 -7.675 17.920 1.00 91.19 93 VAL A O 1
ATOM 695 N N . PRO A 1 94 ? -5.010 -9.166 16.243 1.00 89.12 94 PRO A N 1
ATOM 696 C CA . PRO A 1 94 ? -6.298 -8.750 15.683 1.00 89.12 94 PRO A CA 1
ATOM 697 C C . PRO A 1 94 ? -7.485 -8.939 16.642 1.00 89.12 94 PRO A C 1
ATOM 699 O O . PRO A 1 94 ? -8.351 -8.065 16.722 1.00 89.12 94 PRO A O 1
ATOM 702 N N . ALA A 1 95 ? -7.520 -10.043 17.399 1.00 90.50 95 ALA A N 1
ATOM 703 C CA . ALA A 1 95 ? -8.579 -10.307 18.377 1.00 90.50 95 ALA A CA 1
ATOM 704 C C . ALA A 1 95 ? -8.538 -9.303 19.543 1.00 90.50 95 ALA A C 1
ATOM 706 O O . ALA A 1 95 ? -9.566 -8.718 19.894 1.00 90.50 95 ALA A O 1
ATOM 707 N N . PHE A 1 96 ? -7.339 -9.032 20.071 1.00 94.94 96 PHE A N 1
ATOM 708 C CA . PHE A 1 96 ? -7.123 -8.045 21.130 1.00 94.94 96 PHE A CA 1
ATOM 709 C C . PHE A 1 96 ? -7.551 -6.637 20.701 1.00 94.94 96 PHE A C 1
ATOM 711 O O . PHE A 1 96 ? -8.253 -5.947 21.443 1.00 94.94 96 PHE A O 1
ATOM 718 N N . VAL A 1 97 ? -7.139 -6.204 19.504 1.00 92.69 97 VAL A N 1
ATOM 719 C CA . VAL A 1 97 ? -7.467 -4.873 18.973 1.00 92.69 97 VAL A CA 1
ATOM 720 C C . VAL A 1 97 ? -8.977 -4.726 18.794 1.00 92.69 97 VAL A C 1
ATOM 722 O O . VAL A 1 97 ? -9.536 -3.729 19.246 1.00 92.69 97 VAL A O 1
ATOM 725 N N . SER A 1 98 ? -9.648 -5.733 18.227 1.00 90.75 98 S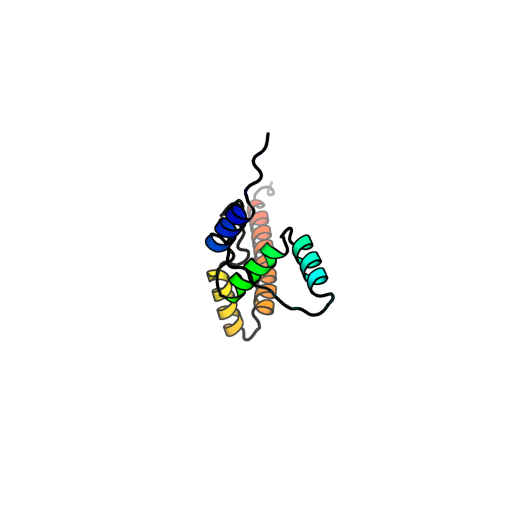ER A N 1
ATOM 726 C CA . SER A 1 98 ? -11.106 -5.711 18.027 1.00 90.75 98 SER A CA 1
ATOM 727 C C . SER A 1 98 ? -11.852 -5.537 19.355 1.00 90.75 98 SER A C 1
ATOM 729 O O . SER A 1 98 ? -12.631 -4.597 19.520 1.00 90.75 98 SER A O 1
ATOM 731 N N . ARG A 1 99 ? -11.523 -6.363 20.357 1.00 94.88 99 ARG A N 1
ATOM 732 C CA . ARG A 1 99 ? -12.108 -6.265 21.705 1.00 94.88 99 ARG A CA 1
ATOM 733 C C . ARG A 1 99 ? -11.811 -4.939 22.396 1.00 94.88 99 ARG A C 1
ATOM 735 O O . ARG A 1 99 ? -12.670 -4.392 23.089 1.00 94.88 99 ARG A O 1
ATOM 742 N N . SER A 1 100 ? -10.587 -4.440 22.253 1.00 93.81 100 SER A N 1
ATOM 743 C CA . SER A 1 100 ? -10.150 -3.200 22.894 1.00 93.81 100 SER A CA 1
ATOM 744 C C . SER A 1 100 ? -10.899 -1.989 22.340 1.00 93.81 100 SER A C 1
ATOM 746 O O . SER A 1 100 ? -11.333 -1.144 23.120 1.00 93.81 100 SER A O 1
ATOM 748 N N . VAL A 1 101 ? -11.126 -1.933 21.023 1.00 93.12 101 VAL A N 1
ATOM 749 C CA . VAL A 1 101 ? -11.916 -0.869 20.382 1.00 93.12 101 VAL A CA 1
ATOM 750 C C . VAL A 1 101 ? -13.370 -0.905 20.853 1.00 93.12 101 VAL A C 1
ATOM 752 O O . VAL A 1 101 ? -13.907 0.131 21.243 1.00 93.12 101 VAL A O 1
ATOM 755 N N . GLU A 1 102 ? -13.998 -2.083 20.893 1.00 93.62 102 GLU A N 1
ATOM 756 C CA . GLU A 1 102 ? -15.370 -2.229 21.397 1.00 93.62 102 GLU A CA 1
ATOM 757 C C . GLU A 1 102 ? -15.489 -1.797 22.864 1.00 93.62 102 GLU A C 1
ATOM 759 O O . GLU A 1 102 ? -16.373 -1.016 23.219 1.00 93.62 102 GLU A O 1
ATOM 764 N N . THR A 1 103 ? -14.565 -2.251 23.712 1.00 94.44 103 THR A N 1
ATOM 765 C CA . THR A 1 103 ? -14.559 -1.932 25.147 1.00 94.44 103 THR A CA 1
ATOM 766 C C . THR A 1 103 ? -14.373 -0.436 25.378 1.00 94.44 103 THR A C 1
ATOM 768 O O . THR A 1 103 ? -15.096 0.163 26.177 1.00 94.44 103 THR A O 1
ATOM 771 N N . GLN A 1 104 ? -13.437 0.187 24.658 1.00 93.75 104 GLN A N 1
ATOM 772 C CA . GLN A 1 104 ? -13.183 1.618 24.765 1.00 93.75 104 GLN A CA 1
ATOM 773 C C . GLN A 1 104 ? -14.392 2.433 24.290 1.00 93.75 104 GLN A C 1
ATOM 775 O O . GLN A 1 104 ? -14.821 3.349 24.988 1.00 93.75 104 GLN A O 1
ATOM 780 N N . ALA A 1 105 ? -15.020 2.044 23.176 1.00 93.94 105 ALA A N 1
ATOM 781 C CA . ALA A 1 105 ? -16.221 2.707 22.679 1.00 93.94 105 ALA A CA 1
ATOM 782 C C . ALA A 1 105 ? -17.394 2.625 23.674 1.00 93.94 105 ALA A C 1
ATOM 784 O O . ALA A 1 105 ? -18.129 3.598 23.846 1.00 93.94 105 ALA A O 1
ATOM 785 N N . GLN A 1 106 ? -17.578 1.487 24.353 1.00 93.19 106 GLN A N 1
ATOM 786 C CA . GLN A 1 106 ? -18.603 1.355 25.396 1.00 93.19 106 GLN A CA 1
ATOM 787 C C . GLN A 1 106 ? -18.282 2.213 26.620 1.00 93.19 106 GLN A C 1
ATOM 789 O O . GLN A 1 106 ? -19.160 2.905 27.138 1.00 93.19 106 GLN A O 1
ATOM 794 N N . ARG A 1 107 ? -17.019 2.219 27.057 1.00 94.31 107 ARG A N 1
ATOM 795 C CA . ARG A 1 107 ? -16.562 3.048 28.176 1.00 94.31 107 ARG A CA 1
ATOM 796 C C . ARG A 1 107 ? -16.826 4.529 27.912 1.00 94.31 107 ARG A C 1
ATOM 798 O O . ARG A 1 107 ? -17.359 5.218 28.781 1.00 94.31 107 ARG A O 1
ATOM 805 N N . ASP A 1 108 ? -16.509 5.000 26.712 1.00 95.06 108 ASP A N 1
ATOM 806 C CA . ASP A 1 108 ? -16.691 6.399 26.332 1.00 95.06 108 ASP A CA 1
ATOM 807 C C . ASP A 1 108 ? -18.174 6.783 26.276 1.00 95.06 108 ASP A C 1
ATOM 809 O O . ASP A 1 108 ? -18.550 7.836 26.792 1.00 95.06 108 ASP A O 1
ATOM 813 N N . LYS A 1 109 ? -19.042 5.901 25.761 1.00 94.69 109 LYS A N 1
ATOM 814 C CA . LYS A 1 109 ? -20.503 6.097 25.803 1.00 94.69 109 LYS A CA 1
ATOM 815 C C . LYS A 1 109 ? -21.024 6.248 27.230 1.00 94.69 109 LYS A C 1
ATOM 817 O O . LYS A 1 109 ? -21.813 7.152 27.499 1.00 94.69 109 LYS A O 1
ATOM 822 N N . VAL A 1 110 ? -20.582 5.388 28.149 1.00 94.12 110 VAL A N 1
ATOM 823 C CA . VAL A 1 110 ? -20.999 5.451 29.559 1.00 94.12 110 VAL A CA 1
ATOM 824 C C . VAL A 1 110 ? -20.521 6.749 30.208 1.00 94.12 110 VAL A C 1
ATOM 826 O O . VAL A 1 110 ? -21.314 7.429 30.856 1.00 94.12 110 VAL A O 1
ATOM 829 N N . MET A 1 111 ? -19.262 7.141 29.989 1.00 92.38 111 MET A N 1
ATOM 830 C CA . MET A 1 111 ? -18.724 8.395 30.529 1.00 92.38 111 MET A CA 1
ATOM 831 C C . MET A 1 111 ? -19.465 9.623 29.986 1.00 92.38 111 MET A C 1
ATOM 833 O O . MET A 1 111 ? -19.770 10.541 30.745 1.00 92.38 111 MET A O 1
ATOM 837 N N . GLN A 1 112 ? -19.810 9.638 28.696 1.00 89.69 112 GLN A N 1
ATOM 838 C CA . GLN A 1 112 ? -20.616 10.712 28.111 1.00 89.69 112 GLN A CA 1
ATOM 839 C C . GLN A 1 112 ? -22.017 10.775 28.728 1.00 89.69 112 GLN A C 1
ATOM 841 O O . GLN A 1 112 ? -22.471 11.861 29.081 1.00 89.69 112 GLN A O 1
ATOM 846 N N . ALA A 1 113 ? -22.673 9.627 28.914 1.00 88.19 113 ALA A N 1
ATOM 847 C CA . ALA A 1 113 ? -24.000 9.549 29.523 1.00 88.19 113 ALA A CA 1
ATOM 848 C C . ALA A 1 113 ? -24.014 9.969 31.005 1.00 88.19 113 ALA A C 1
ATOM 850 O O . ALA A 1 113 ? -24.996 10.533 31.482 1.00 88.19 113 ALA A O 1
ATOM 851 N N . MET A 1 114 ? -22.937 9.706 31.750 1.00 84.62 114 MET A N 1
ATOM 852 C CA . MET A 1 114 ? -22.791 10.199 33.124 1.00 84.62 114 MET A CA 1
ATOM 853 C C . MET A 1 114 ? -22.592 11.716 33.149 1.00 84.62 114 MET A C 1
ATOM 855 O O . MET A 1 114 ? -23.267 12.410 33.902 1.00 84.62 114 MET A O 1
ATOM 859 N N . ARG A 1 115 ? -21.742 12.244 32.263 1.00 81.00 115 ARG A N 1
ATOM 860 C CA . ARG A 1 115 ? -21.450 13.681 32.177 1.00 81.00 115 ARG A CA 1
ATOM 861 C C . ARG A 1 115 ? -22.655 14.520 31.734 1.00 81.00 115 ARG A C 1
ATOM 863 O O . ARG A 1 115 ? -22.752 15.688 32.101 1.00 81.00 115 ARG A O 1
ATOM 870 N N . THR A 1 116 ? -23.577 13.951 30.956 1.00 74.00 116 THR A N 1
ATOM 871 C CA . THR A 1 116 ? -24.854 14.604 30.622 1.00 74.00 116 THR A CA 1
ATOM 872 C C . THR A 1 116 ? -25.858 14.556 31.772 1.00 74.00 116 THR A C 1
ATOM 874 O O . THR A 1 116 ? -26.587 15.524 31.955 1.00 74.00 116 THR A O 1
ATOM 877 N N . LYS A 1 117 ? -25.870 13.487 32.580 1.00 69.06 117 LYS A N 1
ATOM 878 C CA . LYS A 1 117 ? -26.718 13.387 33.781 1.00 69.06 117 LYS A CA 1
ATOM 879 C C . LYS A 1 117 ? -26.248 14.278 34.933 1.00 69.06 117 LYS A C 1
ATOM 881 O O . LYS A 1 117 ? -27.084 14.821 35.639 1.00 69.06 117 LYS A O 1
ATOM 886 N N . GLU A 1 118 ? -24.942 14.472 35.098 1.00 60.56 118 GLU A N 1
ATOM 887 C CA . GLU A 1 118 ? -24.361 15.348 36.130 1.00 60.56 118 GLU A CA 1
ATOM 888 C C . GLU A 1 118 ? -24.631 16.841 35.875 1.00 60.56 118 GLU A C 1
ATOM 890 O O . GLU A 1 118 ? -24.711 17.622 36.812 1.00 60.56 118 GLU A O 1
ATOM 895 N N . LYS A 1 119 ? -24.848 17.247 34.616 1.00 59.66 119 LYS A N 1
ATOM 896 C CA . LYS A 1 119 ? -25.295 18.609 34.272 1.00 59.66 119 LYS A CA 1
ATOM 897 C C . LYS A 1 119 ? -26.787 18.867 34.526 1.00 59.66 119 LYS A C 1
ATOM 899 O O . LYS A 1 119 ? -27.220 19.999 34.348 1.00 59.66 119 LYS A O 1
ATOM 904 N N . ALA A 1 120 ? -27.564 17.839 34.865 1.00 57.03 120 ALA A N 1
ATOM 905 C CA . ALA A 1 120 ? -29.020 17.902 34.940 1.00 57.03 120 ALA A CA 1
ATOM 906 C C . ALA A 1 120 ? -29.670 17.976 36.346 1.00 57.03 120 ALA A C 1
ATOM 908 O O . ALA A 1 120 ? -30.896 18.079 36.360 1.00 57.03 120 ALA A O 1
ATOM 909 N N . PRO A 1 121 ? -28.991 17.949 37.517 1.00 53.94 121 PRO A N 1
ATOM 910 C CA . PRO A 1 121 ? -29.702 18.056 38.784 1.00 53.94 121 PRO A CA 1
ATOM 911 C C . PRO A 1 121 ? -29.522 19.451 39.399 1.00 53.94 121 PRO A C 1
ATOM 913 O O . PRO A 1 121 ? -28.638 19.624 40.223 1.00 53.94 121 PRO A O 1
ATOM 916 N N . GLU A 1 122 ? -30.336 20.434 38.990 1.00 51.78 122 GLU A N 1
ATOM 917 C CA . GLU A 1 122 ? -30.822 21.506 39.897 1.00 51.78 122 GLU A CA 1
ATOM 918 C C . GLU A 1 122 ? -31.941 22.402 39.312 1.00 51.78 122 GLU A C 1
ATOM 920 O O . GLU A 1 122 ? -32.121 23.540 39.727 1.00 51.78 122 GLU A O 1
ATOM 925 N N . GLU A 1 123 ? -32.759 21.910 38.375 1.00 54.59 123 GLU A N 1
ATOM 926 C CA . GLU A 1 123 ? -33.979 22.628 37.962 1.00 54.59 123 GLU A CA 1
ATOM 927 C C . GLU A 1 123 ? -35.206 21.718 38.084 1.00 54.59 123 GLU A C 1
ATOM 929 O O . GLU A 1 123 ? -35.823 21.353 37.090 1.00 54.59 123 GLU A O 1
ATOM 934 N N . SER A 1 124 ? -35.531 21.253 39.293 1.00 52.84 124 SER A N 1
ATOM 935 C CA . SER A 1 124 ? -36.896 20.788 39.614 1.00 52.84 124 SER A CA 1
ATOM 936 C C . SER A 1 124 ? -37.085 20.481 41.101 1.00 52.84 124 SER A C 1
ATOM 938 O O . SER A 1 124 ? -37.433 19.367 41.463 1.00 52.84 124 SER A O 1
ATOM 940 N N . GLU A 1 125 ? -36.923 21.478 41.968 1.00 47.44 125 GLU A N 1
ATOM 941 C CA . GLU A 1 125 ? -37.681 21.516 43.226 1.00 47.44 125 GLU A CA 1
ATOM 942 C C . GLU A 1 125 ? -38.178 22.956 43.435 1.00 47.44 125 GLU A C 1
ATOM 944 O O . GLU A 1 125 ? -37.461 23.831 43.914 1.00 47.44 125 GLU A O 1
ATOM 949 N N . THR A 1 126 ? -39.409 23.201 42.979 1.00 47.97 126 THR A N 1
ATOM 950 C CA . THR A 1 126 ? -40.287 24.312 43.386 1.00 47.97 126 THR A CA 1
ATOM 951 C C . THR A 1 126 ? -41.490 23.726 44.091 1.00 47.97 126 THR A C 1
ATOM 953 O O . THR A 1 126 ? -42.007 22.720 43.548 1.00 47.97 126 THR A O 1
#

Radius of gyration: 26.48 Å; chains: 1; bounding box: 64×40×76 Å

pLDDT: mean 80.68, std 17.43, range [38.19, 97.12]